Protein AF-A0A7S2UEA2-F1 (afdb_monomer)

Sequence (174 aa):
AFQIDMAGTLQSRSSRLQMWAGFLAASLIVMGASANIFGQDCTNGNELIAGETYCRRTKFAISIGVIGTVFGLIVVILKIVTSKAPFMLESFFSVSLMFLFAFGVAYITSQKGPGAPLGNLYYFTWISFLCTFMLTASIFEDYQNAKSGGSTREQDDDQDTRGDIQVESLDDAI

Radius of gyration: 26.59 Å; Cα contacts (8 Å, |Δi|>4): 154; chains: 1; bounding box: 61×22×98 Å

Secondary structure (DSSP, 8-state):
-----HHHHHHHH-HHHHHHHHHHHHHHHHHHHHHHHHHHHSSTTTHHHH-HHHHHHHHHHHHHHHHHHHHHHHHHHHHHHHSS--HHHHHHHHHHHHHHHHHHHHHHTSTTSTT-SSSHHHHHHHHHHHHHHHHHHHHHHHHHHHHHHHHHHHHHTTSSTT------------

Foldseek 3Di:
DPPPPVVVVVVVQDPPLVLLVQLLVLLLLQLVVLVVCCVPQVPDPNCVVLDPLQNVLSVLSNVLSVLSNVLSVVQNVCCVPPVCRPLVSLLVSLVVNLVSLVVNLVSQCPCSHVVVPPDSNNVSSVSSNVSSVVSNVVSVVVVVVVVVVVVVVVVVVVPPVPDDPPPDDPPDDD

Nearest PDB structures (foldseek):
  6ek9-assembly1_A  TM=7.479E-01  e=3.242E-01  Streptomyces lividans
  6qyb-assembly1_A  TM=7.506E-01  e=3.935E-01  Streptomyces lividans 1326
  6qvh-assembly1_A  TM=7.564E-01  e=4.131E-01  Streptomyces lividans 1326
  4jq6-assembly1_C-2  TM=4.634E-01  e=9.880E-01  uncultured bacterium
  8jgf-assembly1_R  TM=4.470E-01  e=2.869E+00  Homo sapiens

Mean predicted aligned error: 9.78 Å

pLDDT: mean 84.7, std 16.63, range [48.84, 98.5]

Structure (mmCIF, N/CA/C/O backbone):
data_AF-A0A7S2UEA2-F1
#
_entry.id   AF-A0A7S2UEA2-F1
#
loop_
_atom_site.group_PDB
_atom_site.id
_atom_site.type_symbol
_atom_site.label_atom_id
_atom_site.label_alt_id
_atom_site.label_comp_id
_atom_site.label_asym_id
_atom_site.label_entity_id
_atom_site.label_seq_id
_atom_site.pdbx_PDB_ins_code
_atom_site.Cartn_x
_atom_site.Cartn_y
_atom_site.Cartn_z
_atom_site.occupancy
_atom_site.B_iso_or_equiv
_atom_site.auth_seq_id
_atom_site.auth_comp_id
_atom_site.auth_asym_id
_atom_site.auth_atom_id
_atom_site.pdbx_PDB_model_num
ATOM 1 N N . ALA A 1 1 ? -42.624 -0.645 8.372 1.00 48.84 1 ALA A N 1
ATOM 2 C CA . ALA A 1 1 ? -41.405 -0.756 7.549 1.00 48.84 1 ALA A CA 1
ATOM 3 C C . ALA A 1 1 ? -40.210 -0.430 8.435 1.00 48.84 1 ALA A C 1
ATOM 5 O O . ALA A 1 1 ? -40.132 0.685 8.931 1.00 48.84 1 ALA A O 1
ATOM 6 N N . PHE A 1 2 ? -39.347 -1.409 8.714 1.00 50.53 2 PHE A N 1
ATOM 7 C CA . PHE A 1 2 ? -38.097 -1.197 9.445 1.00 50.53 2 PHE A CA 1
ATOM 8 C C . PHE A 1 2 ? -37.100 -0.519 8.496 1.00 50.53 2 PHE A C 1
ATOM 10 O O . PHE A 1 2 ? -36.420 -1.193 7.727 1.00 50.53 2 PHE A O 1
ATOM 17 N N . GLN A 1 3 ? -37.032 0.812 8.514 1.00 54.69 3 GLN A N 1
ATOM 18 C CA . GLN A 1 3 ? -35.843 1.508 8.032 1.00 54.69 3 GLN A CA 1
ATOM 19 C C . GLN A 1 3 ? -34.781 1.335 9.114 1.00 54.69 3 GLN A C 1
ATOM 21 O O . GLN A 1 3 ? -34.649 2.147 10.022 1.00 54.69 3 GLN A O 1
ATOM 26 N N . ILE A 1 4 ? -34.091 0.196 9.071 1.00 57.66 4 ILE A N 1
ATOM 27 C CA . ILE A 1 4 ? -32.828 0.040 9.782 1.00 57.66 4 ILE A CA 1
ATOM 28 C C . ILE A 1 4 ? -31.936 1.135 9.210 1.00 57.66 4 ILE A C 1
ATOM 30 O O . ILE A 1 4 ? -31.643 1.116 8.013 1.00 57.66 4 ILE A O 1
ATOM 34 N N . ASP A 1 5 ? -31.560 2.099 10.045 1.00 58.00 5 ASP A N 1
ATOM 35 C CA . ASP A 1 5 ? -30.589 3.142 9.732 1.00 58.00 5 ASP A CA 1
ATOM 36 C C . ASP A 1 5 ? -29.201 2.495 9.566 1.00 58.00 5 ASP A C 1
ATOM 38 O O . ASP A 1 5 ? -28.302 2.573 10.408 1.00 58.00 5 ASP A O 1
ATOM 42 N N . MET A 1 6 ? -29.059 1.731 8.480 1.00 60.94 6 MET A N 1
ATOM 43 C CA . MET A 1 6 ? -27.811 1.102 8.077 1.00 60.94 6 MET A CA 1
ATOM 44 C C . MET A 1 6 ? -26.773 2.178 7.787 1.00 60.94 6 MET A C 1
ATOM 46 O O . MET A 1 6 ? -25.602 1.946 8.048 1.00 60.94 6 MET A O 1
ATOM 50 N N . ALA A 1 7 ? -27.189 3.356 7.314 1.00 56.62 7 ALA A N 1
ATOM 51 C CA . ALA A 1 7 ? -26.295 4.469 7.034 1.00 56.62 7 ALA A CA 1
ATOM 52 C C . ALA A 1 7 ? -25.636 4.997 8.319 1.00 56.62 7 ALA A C 1
ATOM 54 O O . ALA A 1 7 ? -24.409 5.019 8.388 1.00 56.62 7 ALA A O 1
ATOM 55 N N . GLY A 1 8 ? -26.411 5.305 9.365 1.00 58.75 8 GLY A N 1
ATOM 56 C CA . GLY A 1 8 ? -25.871 5.748 10.655 1.00 58.75 8 GLY A CA 1
ATOM 57 C C . GLY A 1 8 ? -25.007 4.685 11.343 1.00 58.75 8 GLY A C 1
ATOM 58 O O . GLY A 1 8 ? -23.932 4.982 11.869 1.00 58.75 8 GLY A O 1
ATOM 59 N N . THR A 1 9 ? -25.415 3.414 11.260 1.00 55.38 9 THR A N 1
ATOM 60 C CA . THR A 1 9 ? -24.676 2.296 11.875 1.00 55.38 9 THR A CA 1
ATOM 61 C C . THR A 1 9 ? -23.398 1.928 11.101 1.00 55.38 9 THR A C 1
ATOM 63 O O . THR A 1 9 ? -22.409 1.511 11.706 1.00 55.38 9 THR A O 1
ATOM 66 N N . LEU A 1 10 ? -23.373 2.102 9.772 1.00 55.19 10 LEU A N 1
ATOM 67 C CA . LEU A 1 10 ? -22.170 1.951 8.939 1.00 55.19 10 LEU A CA 1
ATOM 68 C C . LEU A 1 10 ? -21.203 3.121 9.140 1.00 55.19 10 LEU A C 1
ATOM 70 O O . LEU A 1 10 ? -19.994 2.904 9.225 1.00 55.19 10 LEU A O 1
ATOM 74 N N . GLN A 1 11 ? -21.725 4.343 9.270 1.00 56.69 11 GLN A N 1
ATOM 75 C CA . GLN A 1 11 ? -20.922 5.552 9.433 1.00 56.69 11 GLN A CA 1
ATOM 76 C C . GLN A 1 11 ? -20.202 5.593 10.788 1.00 56.69 11 GLN A C 1
ATOM 78 O O . GLN A 1 11 ? -19.056 6.033 10.854 1.00 56.69 11 GLN A O 1
ATOM 83 N N . SER A 1 12 ? -20.804 5.040 11.849 1.00 51.47 12 SER A N 1
ATOM 84 C CA . SER A 1 12 ? -20.130 4.888 13.147 1.00 51.47 12 SER A CA 1
ATOM 85 C C . SER A 1 12 ? -19.108 3.739 13.173 1.00 51.47 12 SER A C 1
ATOM 87 O O . SER A 1 12 ? -18.226 3.732 14.033 1.00 51.47 12 SER A O 1
ATOM 89 N N . ARG A 1 13 ? -19.208 2.746 12.273 1.00 54.75 13 ARG A N 1
ATOM 90 C CA . ARG A 1 13 ? -18.450 1.492 12.401 1.00 54.75 13 ARG A CA 1
ATOM 91 C C . ARG A 1 13 ? -17.076 1.456 11.757 1.00 54.75 13 ARG A C 1
ATOM 93 O O . ARG A 1 13 ? -16.334 0.545 12.126 1.00 54.75 13 ARG A O 1
ATOM 100 N N . SER A 1 14 ? -16.652 2.382 10.886 1.00 68.00 14 SER A N 1
ATOM 101 C CA . SER A 1 14 ? -15.218 2.414 10.548 1.00 68.00 14 SER A CA 1
ATOM 102 C C . SER A 1 14 ? -14.745 3.532 9.608 1.00 68.00 14 SER A C 1
ATOM 104 O O . SER A 1 14 ? -14.627 3.346 8.397 1.00 68.00 14 SER A O 1
ATOM 106 N N . SER A 1 15 ? -14.255 4.631 10.180 1.00 80.69 15 SER A N 1
ATOM 107 C CA . SER A 1 15 ? -13.224 5.436 9.501 1.00 80.69 15 SER A CA 1
ATOM 108 C C . SER A 1 15 ? -12.051 4.539 9.029 1.00 80.69 15 SER A C 1
ATOM 110 O O . SER A 1 15 ? -11.561 4.645 7.905 1.00 80.69 15 SER A O 1
ATOM 112 N N . ARG A 1 16 ? -11.689 3.523 9.834 1.00 86.88 16 ARG A N 1
ATOM 113 C CA . ARG A 1 16 ? -10.620 2.557 9.522 1.00 86.88 16 ARG A CA 1
ATOM 114 C C . ARG A 1 16 ? -10.922 1.610 8.358 1.00 86.88 16 ARG A C 1
ATOM 116 O O . ARG A 1 16 ? -10.024 1.345 7.571 1.00 86.88 16 ARG A O 1
ATOM 123 N N . LEU A 1 17 ? -12.142 1.085 8.215 1.00 88.75 17 LEU A N 1
ATOM 124 C CA . LEU A 1 17 ? -12.517 0.249 7.054 1.00 88.75 17 LEU A CA 1
ATOM 125 C C . LEU A 1 17 ? -12.391 1.045 5.759 1.00 88.75 17 LEU A C 1
ATOM 127 O O . LEU A 1 17 ? -11.904 0.496 4.778 1.00 88.75 17 LEU A O 1
ATOM 131 N N . GLN A 1 18 ? -12.779 2.324 5.759 1.00 91.94 18 GLN A N 1
ATOM 132 C CA . GLN A 1 18 ? -12.613 3.178 4.586 1.00 91.94 18 GLN A CA 1
ATOM 133 C C . GLN A 1 18 ? -11.129 3.359 4.236 1.00 91.94 18 GLN A C 1
ATOM 135 O O . GLN A 1 18 ? -10.765 3.252 3.067 1.00 91.94 18 GLN A O 1
ATOM 140 N N . MET A 1 19 ? -10.259 3.535 5.238 1.00 93.94 19 MET A N 1
ATOM 141 C CA . MET A 1 19 ? -8.805 3.577 5.029 1.00 93.94 19 MET A CA 1
ATOM 142 C C . MET A 1 19 ? -8.243 2.246 4.504 1.00 93.94 19 MET A C 1
ATOM 144 O O . MET A 1 19 ? -7.464 2.251 3.553 1.00 93.94 19 MET A O 1
ATOM 148 N N . TRP A 1 20 ? -8.668 1.104 5.055 1.00 95.44 20 TRP A N 1
ATOM 149 C CA . TRP A 1 20 ? -8.272 -0.226 4.569 1.00 95.44 20 TRP A CA 1
ATOM 150 C C . TRP A 1 20 ? -8.764 -0.506 3.147 1.00 95.44 20 TRP A C 1
ATOM 152 O O . TRP A 1 20 ? -8.021 -1.062 2.342 1.00 95.44 20 TRP A O 1
ATOM 162 N N . ALA A 1 21 ? -9.988 -0.098 2.812 1.00 94.69 21 ALA A N 1
ATOM 163 C CA . ALA A 1 21 ? -10.536 -0.221 1.466 1.00 94.69 21 ALA A CA 1
ATOM 164 C C . ALA A 1 21 ? -9.778 0.669 0.468 1.00 94.69 21 ALA A C 1
ATOM 166 O O . ALA A 1 21 ? -9.440 0.214 -0.624 1.00 94.69 21 ALA A O 1
ATOM 167 N N . GLY A 1 22 ? -9.448 1.905 0.858 1.00 95.88 22 GLY A N 1
ATOM 168 C CA . GLY A 1 22 ? -8.607 2.802 0.063 1.00 95.88 22 GLY A CA 1
ATOM 169 C C . GLY A 1 22 ? -7.209 2.227 -0.175 1.00 95.88 22 GLY A C 1
ATOM 170 O O . GLY A 1 22 ? -6.736 2.204 -1.310 1.00 95.88 22 GLY A O 1
ATOM 171 N N . PHE A 1 23 ? -6.583 1.678 0.869 1.00 97.69 23 PHE A N 1
ATOM 172 C CA . PHE A 1 23 ? -5.302 0.980 0.766 1.00 97.69 23 PHE A CA 1
ATOM 173 C C . PHE A 1 23 ? -5.371 -0.245 -0.160 1.00 97.69 23 PHE A C 1
ATOM 175 O O . PHE A 1 23 ? -4.480 -0.442 -0.988 1.00 97.69 23 PHE A O 1
ATOM 182 N N . LEU A 1 24 ? -6.429 -1.055 -0.049 1.00 97.19 24 LEU A N 1
ATOM 183 C CA . LEU A 1 24 ? -6.646 -2.228 -0.896 1.00 97.19 24 LEU A CA 1
ATOM 184 C C . LEU A 1 24 ? -6.770 -1.829 -2.372 1.00 97.19 24 LEU A C 1
ATOM 186 O O . LEU A 1 24 ? -6.111 -2.419 -3.226 1.00 97.19 24 LEU A O 1
ATOM 190 N N . ALA A 1 25 ? -7.566 -0.799 -2.669 1.00 97.69 25 ALA A N 1
ATOM 191 C CA . ALA A 1 25 ? -7.713 -0.276 -4.023 1.00 97.69 25 ALA A CA 1
ATOM 192 C C . ALA A 1 25 ? -6.377 0.244 -4.580 1.00 97.69 25 ALA A C 1
ATOM 194 O O . ALA A 1 25 ? -6.000 -0.098 -5.700 1.00 97.69 25 ALA A O 1
ATOM 195 N N . ALA A 1 26 ? -5.623 1.013 -3.788 1.00 97.81 26 ALA A N 1
ATOM 196 C CA . ALA A 1 26 ? -4.310 1.509 -4.19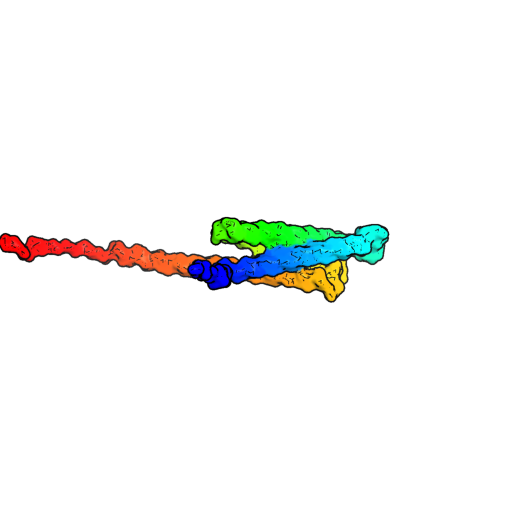3 1.00 97.81 26 ALA A CA 1
ATOM 197 C C . ALA A 1 26 ? -3.309 0.364 -4.439 1.00 97.81 26 ALA A C 1
ATOM 199 O O . ALA A 1 26 ? -2.613 0.369 -5.454 1.00 97.81 26 ALA A O 1
ATOM 200 N N . SER A 1 27 ? -3.293 -0.657 -3.577 1.00 97.88 27 SER A N 1
ATOM 201 C CA . SER A 1 27 ? -2.424 -1.836 -3.715 1.00 97.88 27 SER A CA 1
ATOM 202 C C . SER A 1 27 ? -2.740 -2.657 -4.968 1.00 97.88 27 SER A C 1
ATOM 204 O O . SER A 1 27 ? -1.819 -3.093 -5.663 1.00 97.88 27 SER A O 1
ATOM 206 N N . LEU A 1 28 ? -4.025 -2.810 -5.309 1.00 97.75 28 LEU A N 1
ATOM 207 C CA . LEU A 1 28 ? -4.457 -3.452 -6.555 1.00 97.75 28 LEU A CA 1
ATOM 208 C C . LEU A 1 28 ? -3.962 -2.688 -7.786 1.00 97.75 28 LEU A C 1
ATOM 210 O O . LEU A 1 28 ? -3.505 -3.303 -8.751 1.00 97.75 28 LEU A O 1
ATOM 214 N N . ILE A 1 29 ? -4.005 -1.355 -7.747 1.00 98.06 29 ILE A N 1
ATOM 215 C CA . ILE A 1 29 ? -3.499 -0.520 -8.841 1.00 98.06 29 ILE A CA 1
ATOM 216 C C . ILE A 1 29 ? -1.973 -0.621 -8.943 1.00 98.06 29 ILE A C 1
ATOM 218 O O . ILE A 1 29 ? -1.459 -0.751 -10.051 1.00 98.06 29 ILE A O 1
ATOM 222 N N . VAL A 1 30 ? -1.241 -0.630 -7.822 1.00 98.19 30 VAL A N 1
ATOM 223 C CA . VAL A 1 30 ? 0.220 -0.845 -7.812 1.00 98.19 30 VAL A CA 1
ATOM 224 C C . VAL A 1 30 ? 0.573 -2.193 -8.438 1.00 98.19 30 VAL A C 1
ATOM 226 O O . VAL A 1 30 ? 1.436 -2.251 -9.317 1.00 98.19 30 VAL A O 1
ATOM 229 N N . MET A 1 31 ? -0.119 -3.263 -8.042 1.00 98.00 31 MET A N 1
ATOM 230 C CA . MET A 1 31 ? 0.063 -4.600 -8.607 1.00 98.00 31 MET A CA 1
ATOM 231 C C . MET A 1 31 ? -0.215 -4.612 -10.117 1.00 98.00 31 MET A C 1
ATOM 233 O O . MET A 1 31 ? 0.630 -5.059 -10.892 1.00 98.00 31 MET A O 1
ATOM 237 N N . GLY A 1 32 ? -1.371 -4.093 -10.540 1.00 97.81 32 GLY A N 1
ATOM 238 C CA . GLY A 1 32 ? -1.791 -4.089 -11.942 1.00 97.81 32 GLY A CA 1
ATOM 239 C C . GLY A 1 32 ? -0.891 -3.236 -12.838 1.00 97.81 32 GLY A C 1
ATOM 240 O O . GLY A 1 32 ? -0.462 -3.693 -13.896 1.00 97.81 32 GLY A O 1
ATOM 241 N N . ALA A 1 33 ? -0.536 -2.027 -12.396 1.00 97.56 33 ALA A N 1
ATOM 242 C CA . ALA A 1 33 ? 0.374 -1.149 -13.127 1.00 97.56 33 ALA A CA 1
ATOM 243 C C . ALA A 1 33 ? 1.769 -1.775 -13.268 1.00 97.56 33 ALA A C 1
ATOM 245 O O . ALA A 1 33 ? 2.340 -1.761 -14.357 1.00 97.56 33 ALA A O 1
ATOM 246 N N . SER A 1 34 ? 2.292 -2.380 -12.196 1.00 97.25 34 SER A N 1
ATOM 247 C CA . SER A 1 34 ? 3.596 -3.054 -12.225 1.00 97.25 34 SER A CA 1
ATOM 248 C C . SER A 1 34 ? 3.588 -4.287 -13.129 1.00 97.25 34 SER A C 1
ATOM 250 O O . SER A 1 34 ? 4.549 -4.513 -13.857 1.00 97.25 34 SER A O 1
ATOM 252 N N . ALA A 1 35 ? 2.503 -5.068 -13.125 1.00 97.50 35 ALA A N 1
ATOM 253 C CA . ALA A 1 35 ? 2.351 -6.222 -14.007 1.00 97.50 35 ALA A CA 1
ATOM 254 C C . ALA A 1 35 ? 2.289 -5.806 -15.485 1.00 97.50 35 ALA A C 1
ATOM 256 O O . ALA A 1 35 ? 2.913 -6.451 -16.326 1.00 97.50 35 ALA A O 1
ATOM 257 N N . ASN A 1 36 ? 1.600 -4.703 -15.794 1.00 96.44 36 ASN A N 1
ATOM 258 C CA . ASN A 1 36 ? 1.555 -4.161 -17.149 1.00 96.44 36 ASN A CA 1
ATOM 259 C C . ASN A 1 36 ? 2.940 -3.690 -17.627 1.00 96.44 36 ASN A C 1
ATOM 261 O O . ASN A 1 36 ? 3.363 -4.073 -18.714 1.00 96.44 36 ASN A O 1
ATOM 265 N N . ILE A 1 37 ? 3.667 -2.929 -16.797 1.00 95.12 37 ILE A N 1
ATOM 266 C CA . ILE A 1 37 ? 5.050 -2.499 -17.087 1.00 95.12 37 ILE A CA 1
ATOM 267 C C . ILE A 1 37 ? 5.949 -3.718 -17.313 1.00 95.12 37 ILE A C 1
ATOM 269 O O . ILE A 1 37 ? 6.688 -3.785 -18.290 1.00 95.12 37 ILE A O 1
ATOM 273 N N . PHE A 1 38 ? 5.849 -4.726 -16.444 1.00 95.69 38 PHE A N 1
ATOM 274 C CA . PHE A 1 38 ? 6.636 -5.946 -16.581 1.00 95.69 38 PHE A CA 1
ATOM 275 C C . PHE A 1 38 ? 6.351 -6.672 -17.901 1.00 95.69 38 PHE A C 1
ATOM 277 O O . PHE A 1 38 ? 7.281 -7.096 -18.582 1.00 95.69 38 PHE A O 1
ATOM 284 N N . GLY A 1 39 ? 5.078 -6.791 -18.285 1.00 95.31 39 GLY A N 1
ATOM 285 C CA . GLY A 1 39 ? 4.683 -7.411 -19.546 1.00 95.31 39 GLY A CA 1
ATOM 286 C C . GLY A 1 39 ? 5.217 -6.668 -20.773 1.00 95.31 39 GLY A C 1
ATOM 287 O O . GLY A 1 39 ? 5.659 -7.313 -21.717 1.00 95.31 39 GLY A O 1
ATOM 288 N N . GLN A 1 40 ? 5.222 -5.336 -20.760 1.00 93.62 40 GLN A N 1
ATOM 289 C CA . GLN A 1 40 ? 5.650 -4.533 -21.911 1.00 93.62 40 GLN A CA 1
ATOM 290 C C . GLN A 1 40 ? 7.179 -4.421 -22.030 1.00 93.62 40 GLN A C 1
ATOM 292 O O . GLN A 1 40 ? 7.734 -4.652 -23.108 1.00 93.62 40 GLN A O 1
ATOM 297 N N . ASP A 1 41 ? 7.857 -4.129 -20.920 1.00 92.75 41 ASP A N 1
ATOM 298 C CA . ASP A 1 41 ? 9.266 -3.716 -20.935 1.00 92.75 41 ASP A CA 1
ATOM 299 C C . ASP A 1 41 ? 10.235 -4.843 -20.550 1.00 92.75 41 ASP A C 1
ATOM 301 O O . ASP A 1 41 ? 11.406 -4.816 -20.924 1.00 92.75 41 ASP A O 1
ATOM 305 N N . CYS A 1 42 ? 9.760 -5.856 -19.817 1.00 92.94 42 CYS A N 1
ATOM 306 C CA . CYS A 1 42 ? 10.603 -6.917 -19.253 1.00 92.94 42 CYS A CA 1
ATOM 307 C C . CYS A 1 42 ? 10.368 -8.301 -19.863 1.00 92.94 42 CYS A C 1
ATOM 309 O O . CYS A 1 42 ? 10.985 -9.273 -19.429 1.00 92.94 42 CYS A O 1
ATOM 311 N N . THR A 1 43 ? 9.495 -8.410 -20.864 1.00 91.25 43 THR A N 1
ATOM 312 C CA . THR A 1 43 ? 9.321 -9.639 -21.647 1.00 91.25 43 THR A CA 1
ATOM 313 C C . THR A 1 43 ? 9.688 -9.401 -23.117 1.00 91.25 43 THR A C 1
ATOM 315 O O . THR A 1 43 ? 9.948 -8.273 -23.530 1.00 91.25 43 THR A O 1
ATOM 318 N N . ASN A 1 44 ? 9.768 -10.469 -23.918 1.00 83.50 44 ASN A N 1
ATOM 319 C CA . ASN A 1 44 ? 9.988 -10.410 -25.374 1.00 83.50 44 ASN A CA 1
ATOM 320 C C . ASN A 1 44 ? 11.322 -9.789 -25.841 1.00 83.50 44 ASN A C 1
ATOM 322 O O . ASN A 1 44 ? 11.386 -9.197 -26.912 1.00 83.50 44 ASN A O 1
ATOM 326 N N . GLY A 1 45 ? 12.402 -9.932 -25.065 1.00 76.50 45 GLY A N 1
ATOM 327 C CA . GLY A 1 45 ? 13.740 -9.468 -25.467 1.00 76.50 45 GLY A CA 1
ATOM 328 C C . GLY A 1 45 ? 14.002 -7.970 -25.256 1.00 76.50 45 GLY A C 1
ATOM 329 O O . GLY A 1 45 ? 15.129 -7.523 -25.457 1.00 76.50 45 GLY A O 1
ATOM 330 N N . ASN A 1 46 ? 13.015 -7.214 -24.763 1.00 79.69 46 ASN A N 1
ATOM 331 C CA . ASN A 1 46 ? 13.161 -5.796 -24.402 1.00 79.69 46 ASN A CA 1
ATOM 332 C C . ASN A 1 46 ? 13.986 -5.571 -23.119 1.00 79.69 46 ASN A C 1
ATOM 334 O O . ASN A 1 46 ? 14.359 -4.439 -22.807 1.00 79.69 46 ASN A O 1
ATOM 338 N N . GLU A 1 47 ? 14.343 -6.645 -22.407 1.00 78.00 47 GLU A N 1
ATOM 339 C CA . GLU A 1 47 ? 15.135 -6.598 -21.171 1.00 78.00 47 GLU A CA 1
ATOM 340 C C . GLU A 1 47 ? 16.510 -5.936 -21.375 1.00 78.00 47 GLU A C 1
ATOM 342 O O . GLU A 1 47 ? 17.011 -5.265 -20.472 1.00 78.00 47 GLU A O 1
ATOM 347 N N . LEU A 1 48 ? 17.089 -6.041 -22.580 1.00 75.81 48 LEU A N 1
ATOM 348 C CA . LEU A 1 48 ? 18.356 -5.384 -22.920 1.00 75.81 48 LEU A CA 1
ATOM 349 C C . LEU A 1 48 ? 18.235 -3.848 -22.939 1.00 75.81 48 LEU A C 1
ATOM 351 O O . LEU A 1 48 ? 19.208 -3.152 -22.660 1.00 75.81 48 LEU A O 1
ATOM 355 N N . ILE A 1 49 ? 17.046 -3.323 -23.254 1.00 82.12 49 ILE A N 1
ATOM 356 C CA . ILE A 1 49 ? 16.764 -1.884 -23.361 1.00 82.12 49 ILE A CA 1
ATOM 357 C C . ILE A 1 49 ? 16.339 -1.323 -21.999 1.00 82.12 49 ILE A C 1
ATOM 359 O O . ILE A 1 49 ? 16.838 -0.281 -21.579 1.00 82.12 49 ILE A O 1
ATOM 363 N N . ALA A 1 50 ? 15.444 -2.019 -21.291 1.00 82.25 50 ALA A N 1
ATOM 364 C CA . ALA A 1 50 ? 14.960 -1.601 -19.972 1.00 82.25 50 ALA A CA 1
ATOM 365 C C . ALA A 1 50 ? 16.029 -1.759 -18.872 1.00 82.25 50 ALA A C 1
ATOM 367 O O . ALA A 1 50 ? 16.075 -0.990 -17.908 1.00 82.25 50 ALA A O 1
ATOM 368 N N . GLY A 1 51 ? 16.917 -2.743 -19.028 1.00 89.69 51 GLY A N 1
ATOM 369 C CA . GLY A 1 51 ? 17.975 -3.075 -18.087 1.00 89.69 51 GLY A CA 1
ATOM 370 C C . GLY A 1 51 ? 17.507 -4.003 -16.961 1.00 89.69 51 GLY A C 1
ATOM 371 O O . GLY A 1 51 ? 16.458 -3.820 -16.342 1.00 89.69 51 GLY A O 1
ATOM 372 N N . GLU A 1 52 ? 18.352 -4.972 -16.610 1.00 90.00 52 GLU A N 1
ATOM 373 C CA . GLU A 1 52 ? 18.061 -6.012 -15.607 1.00 90.00 52 GLU A CA 1
ATOM 374 C C . GLU A 1 52 ? 17.625 -5.433 -14.242 1.00 90.00 52 GLU A C 1
ATOM 376 O O . GLU A 1 52 ? 16.714 -5.932 -13.574 1.00 90.00 52 GLU A O 1
ATOM 381 N N . THR A 1 53 ? 18.236 -4.316 -13.828 1.00 91.88 53 THR A N 1
ATOM 382 C CA . THR A 1 53 ? 17.912 -3.657 -12.552 1.00 91.88 53 THR A CA 1
ATOM 383 C C . THR A 1 53 ? 16.488 -3.093 -12.538 1.00 91.88 53 THR A C 1
ATOM 385 O O . THR A 1 53 ? 15.819 -3.170 -11.504 1.00 91.88 53 THR A O 1
ATOM 388 N N . TYR A 1 54 ? 16.010 -2.559 -13.665 1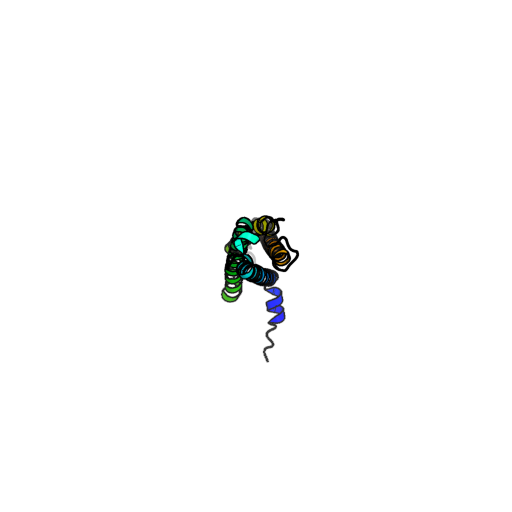.00 94.06 54 TYR A N 1
ATOM 389 C CA . TYR A 1 54 ? 14.649 -2.043 -13.809 1.00 94.06 54 TYR A CA 1
ATOM 390 C C . TYR A 1 54 ? 13.627 -3.175 -13.673 1.00 94.06 54 TYR A C 1
ATOM 392 O O . TYR A 1 54 ? 12.685 -3.093 -12.880 1.00 94.06 54 TYR A O 1
ATOM 400 N N . CYS A 1 55 ? 13.866 -4.292 -14.359 1.00 94.81 55 CYS A N 1
ATOM 401 C CA . CYS A 1 55 ? 12.974 -5.445 -14.323 1.00 94.81 55 CYS A CA 1
ATOM 402 C C . CYS A 1 55 ? 12.942 -6.125 -12.954 1.00 94.81 55 CYS A C 1
ATOM 404 O O . CYS A 1 55 ? 11.868 -6.488 -12.469 1.00 94.81 55 CYS A O 1
ATOM 406 N N . ARG A 1 56 ? 14.081 -6.214 -12.257 1.00 95.50 56 ARG A N 1
ATOM 407 C CA . ARG A 1 56 ? 14.120 -6.708 -10.872 1.00 95.50 56 ARG A CA 1
ATOM 408 C C . ARG A 1 56 ? 13.312 -5.825 -9.917 1.00 95.50 56 ARG A C 1
ATOM 410 O O . ARG A 1 56 ? 12.588 -6.342 -9.067 1.00 95.50 56 ARG A O 1
ATOM 417 N N . ARG A 1 57 ? 13.392 -4.501 -10.076 1.00 96.31 57 ARG A N 1
ATOM 418 C CA . ARG A 1 57 ? 12.593 -3.536 -9.300 1.00 96.31 57 ARG A CA 1
ATOM 419 C C . ARG A 1 57 ? 11.103 -3.632 -9.612 1.00 96.31 57 ARG A C 1
ATOM 421 O O . ARG A 1 57 ? 10.289 -3.529 -8.701 1.00 96.31 57 ARG A O 1
ATOM 428 N N . THR A 1 58 ? 10.752 -3.901 -10.864 1.00 96.56 58 THR A N 1
ATOM 429 C CA . THR A 1 58 ? 9.360 -4.118 -11.284 1.00 96.56 58 THR A CA 1
ATOM 430 C C . THR A 1 58 ? 8.789 -5.401 -10.690 1.00 96.56 58 THR A C 1
ATOM 432 O O . THR A 1 58 ? 7.695 -5.378 -10.135 1.00 96.56 58 THR A O 1
ATOM 435 N N . LYS A 1 59 ? 9.554 -6.503 -10.686 1.00 96.88 59 LYS A N 1
ATOM 436 C CA . LYS A 1 59 ? 9.162 -7.741 -9.986 1.00 96.88 59 LYS A CA 1
ATOM 437 C C . LYS A 1 59 ? 8.908 -7.487 -8.498 1.00 96.88 59 LYS A C 1
ATOM 439 O O . LYS A 1 59 ? 7.908 -7.951 -7.963 1.00 96.88 59 LYS A O 1
ATOM 444 N N . PHE A 1 60 ? 9.771 -6.707 -7.845 1.00 97.56 60 PHE A N 1
ATOM 445 C CA . PHE A 1 60 ? 9.558 -6.301 -6.455 1.00 97.56 60 PHE A CA 1
ATOM 446 C C . PHE A 1 60 ? 8.260 -5.491 -6.275 1.00 97.56 60 PHE A C 1
ATOM 448 O O . PHE A 1 60 ? 7.505 -5.767 -5.346 1.00 97.56 60 PHE A O 1
ATOM 455 N N . ALA A 1 61 ? 7.970 -4.548 -7.180 1.00 97.69 61 ALA A N 1
ATOM 456 C CA . ALA A 1 61 ? 6.741 -3.749 -7.175 1.00 97.69 61 ALA A CA 1
ATOM 457 C C . ALA A 1 61 ? 5.462 -4.603 -7.331 1.00 97.69 61 ALA A C 1
ATOM 459 O O . ALA A 1 61 ? 4.453 -4.354 -6.669 1.00 97.69 61 ALA A O 1
ATOM 460 N N . ILE A 1 62 ? 5.516 -5.665 -8.141 1.00 98.31 62 ILE A N 1
ATOM 461 C CA . ILE A 1 62 ? 4.431 -6.653 -8.231 1.00 98.31 62 ILE A CA 1
ATOM 462 C C . ILE A 1 62 ? 4.268 -7.369 -6.888 1.00 98.31 62 ILE A C 1
ATOM 464 O O . ILE A 1 62 ? 3.165 -7.407 -6.346 1.00 98.31 62 ILE A O 1
ATOM 468 N N . SER A 1 63 ? 5.359 -7.895 -6.321 1.00 98.31 63 SER A N 1
ATOM 469 C CA . SER A 1 63 ? 5.319 -8.647 -5.062 1.00 98.31 63 SER A CA 1
ATOM 470 C C . SER A 1 63 ? 4.756 -7.825 -3.901 1.00 98.31 63 SER A C 1
ATOM 472 O O . SER A 1 63 ? 3.902 -8.318 -3.166 1.00 98.31 63 SER A O 1
ATOM 474 N N . ILE A 1 64 ? 5.177 -6.565 -3.746 1.00 98.00 64 ILE A N 1
ATOM 475 C CA . ILE A 1 64 ? 4.643 -5.680 -2.700 1.00 98.00 64 ILE A CA 1
ATOM 476 C C . ILE A 1 64 ? 3.155 -5.372 -2.916 1.00 98.00 64 ILE A C 1
ATOM 478 O O . ILE A 1 64 ? 2.391 -5.390 -1.952 1.00 98.00 64 ILE A O 1
ATOM 482 N N . GLY A 1 65 ? 2.722 -5.164 -4.166 1.00 98.00 65 GLY A N 1
ATOM 483 C CA . GLY A 1 65 ? 1.312 -4.960 -4.502 1.00 98.00 65 GLY A CA 1
ATOM 484 C C . GLY A 1 65 ? 0.451 -6.186 -4.182 1.00 98.00 65 GLY A C 1
ATOM 485 O O . GLY A 1 65 ? -0.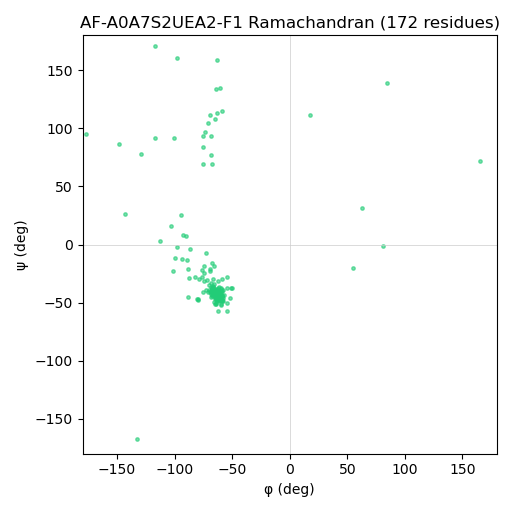636 -6.044 -3.622 1.00 98.00 65 GLY A O 1
ATOM 486 N N . VAL A 1 66 ? 0.956 -7.396 -4.455 1.00 98.50 66 VAL A N 1
ATOM 487 C CA . VAL A 1 66 ? 0.287 -8.662 -4.107 1.00 98.50 66 VAL A CA 1
ATOM 488 C C . VAL A 1 66 ? 0.171 -8.817 -2.591 1.00 98.50 66 VAL A C 1
ATOM 490 O O . VAL A 1 66 ? -0.924 -9.067 -2.091 1.00 98.50 66 VAL A O 1
ATOM 493 N N . ILE A 1 67 ? 1.267 -8.630 -1.849 1.00 98.00 67 ILE A N 1
ATOM 494 C CA . ILE A 1 67 ? 1.269 -8.735 -0.380 1.00 98.00 67 ILE A CA 1
ATOM 495 C C . ILE A 1 67 ? 0.294 -7.721 0.232 1.00 98.00 67 ILE A C 1
ATOM 497 O O . ILE A 1 67 ? -0.538 -8.095 1.059 1.00 98.00 67 ILE A O 1
ATOM 501 N N . GLY A 1 68 ? 0.350 -6.460 -0.212 1.00 97.62 68 GLY A N 1
ATOM 502 C CA . GLY A 1 68 ? -0.568 -5.409 0.229 1.00 97.62 68 GLY A CA 1
ATOM 503 C C . GLY A 1 68 ? -2.028 -5.755 -0.056 1.00 97.62 68 GLY A C 1
ATOM 504 O O . GLY A 1 68 ? -2.876 -5.633 0.827 1.00 97.62 68 GLY A O 1
ATOM 505 N N . THR A 1 69 ? -2.313 -6.282 -1.248 1.00 97.94 69 THR A N 1
ATOM 506 C CA . THR A 1 69 ? -3.660 -6.722 -1.632 1.00 97.94 69 THR A CA 1
ATOM 507 C C . THR A 1 69 ? -4.156 -7.864 -0.746 1.00 97.94 69 THR A C 1
ATOM 509 O O . THR A 1 69 ? -5.271 -7.797 -0.236 1.00 97.94 69 THR A O 1
ATOM 512 N N . VAL A 1 70 ? -3.342 -8.899 -0.519 1.00 97.75 70 VAL A N 1
ATOM 513 C CA . VAL A 1 70 ? -3.727 -10.058 0.301 1.00 97.75 70 VAL A CA 1
ATOM 514 C C . VAL A 1 70 ? -3.986 -9.641 1.748 1.00 97.75 70 VAL A C 1
ATOM 516 O O . VAL A 1 70 ? -5.028 -9.986 2.302 1.00 97.75 70 VAL A O 1
ATOM 519 N N . PHE A 1 71 ? -3.091 -8.862 2.359 1.00 95.56 71 PHE A N 1
ATOM 520 C CA . PHE A 1 71 ? -3.274 -8.409 3.741 1.00 95.56 71 PHE A CA 1
ATOM 521 C C . PHE A 1 71 ? -4.459 -7.451 3.880 1.00 95.56 71 PHE A C 1
ATOM 523 O O . PHE A 1 71 ? -5.266 -7.614 4.795 1.00 95.56 71 PHE A O 1
ATOM 530 N N . GLY A 1 72 ? -4.619 -6.508 2.947 1.00 95.19 72 GLY A N 1
ATOM 531 C CA . GLY A 1 72 ? -5.775 -5.615 2.918 1.00 95.19 72 GLY A CA 1
ATOM 532 C C . GLY A 1 72 ? -7.091 -6.385 2.800 1.00 95.19 72 GLY A C 1
ATOM 533 O O . GLY A 1 72 ? -8.025 -6.131 3.558 1.00 95.19 72 GLY A O 1
ATOM 534 N N . LEU A 1 73 ? -7.148 -7.383 1.915 1.00 95.62 73 LEU A N 1
ATOM 535 C CA . LEU A 1 73 ? -8.324 -8.228 1.722 1.00 95.62 73 LEU A CA 1
ATOM 536 C C . LEU A 1 73 ? -8.637 -9.055 2.974 1.00 95.62 73 LEU A C 1
ATOM 538 O O . LEU A 1 73 ? -9.791 -9.085 3.398 1.00 95.62 73 LEU A O 1
ATOM 542 N N . ILE A 1 74 ? -7.631 -9.668 3.607 1.00 94.31 74 ILE A N 1
ATOM 543 C CA . ILE A 1 74 ? -7.808 -10.421 4.858 1.00 94.31 74 ILE A CA 1
ATOM 544 C C . ILE A 1 74 ? -8.409 -9.522 5.944 1.00 94.31 74 ILE A C 1
ATOM 546 O O . ILE A 1 74 ? -9.398 -9.902 6.567 1.00 94.31 74 ILE A O 1
ATOM 550 N N . VAL A 1 75 ? -7.864 -8.321 6.159 1.00 92.94 75 VAL A N 1
ATOM 551 C CA . VAL A 1 75 ? -8.366 -7.406 7.198 1.00 92.94 75 VAL A CA 1
ATOM 552 C C . VAL A 1 75 ? -9.783 -6.925 6.887 1.00 92.94 75 VAL A C 1
ATOM 554 O O . VAL A 1 75 ? -10.633 -6.924 7.779 1.00 92.94 75 VAL A O 1
ATOM 557 N N . VAL A 1 76 ? -10.068 -6.560 5.633 1.00 92.88 76 VAL A N 1
ATOM 558 C CA . VAL A 1 76 ? -11.411 -6.140 5.206 1.00 92.88 76 VAL A CA 1
ATOM 559 C C . VAL A 1 76 ? -12.426 -7.264 5.425 1.00 92.88 76 VAL A C 1
ATOM 561 O O . VAL A 1 76 ? -13.463 -7.026 6.045 1.00 92.88 76 VAL A O 1
ATOM 564 N N . ILE A 1 77 ? -12.120 -8.496 5.003 1.00 91.75 77 ILE A N 1
ATOM 565 C CA . ILE A 1 77 ? -13.007 -9.651 5.207 1.00 91.75 77 ILE A CA 1
ATOM 566 C C . ILE A 1 77 ? -13.204 -9.932 6.698 1.00 91.75 77 ILE A C 1
ATOM 568 O O . ILE A 1 77 ? -14.341 -10.096 7.135 1.00 91.75 77 ILE A O 1
ATOM 572 N N . LEU A 1 78 ? -12.137 -9.935 7.502 1.00 90.00 78 LEU A N 1
ATOM 573 C CA . LEU A 1 78 ? -12.239 -10.151 8.949 1.00 90.00 78 LEU A CA 1
ATOM 574 C C . LEU A 1 78 ? -13.114 -9.094 9.633 1.00 90.00 78 LEU A C 1
ATOM 576 O O . LEU A 1 78 ? -13.872 -9.428 10.545 1.00 90.00 78 LEU A O 1
ATOM 580 N N . LYS A 1 79 ? -13.058 -7.831 9.192 1.00 87.62 79 LYS A N 1
ATOM 581 C CA . LYS A 1 79 ? -13.936 -6.772 9.713 1.00 87.62 79 LYS A CA 1
ATOM 582 C C . LYS A 1 79 ? -15.399 -6.983 9.329 1.00 87.62 79 LYS A C 1
ATOM 584 O O . LYS A 1 79 ? -16.267 -6.727 10.161 1.00 87.62 79 LYS A O 1
ATOM 589 N N . ILE A 1 80 ? -15.664 -7.466 8.115 1.00 86.88 80 ILE A N 1
ATOM 590 C CA . ILE A 1 80 ? -17.023 -7.765 7.646 1.00 86.88 80 ILE A CA 1
ATOM 591 C C . ILE A 1 80 ? -17.608 -8.968 8.400 1.00 86.88 80 ILE A C 1
ATOM 593 O O . ILE A 1 80 ? -18.750 -8.909 8.846 1.00 86.88 80 ILE A O 1
ATOM 597 N N . VAL A 1 81 ? -16.829 -10.040 8.573 1.00 88.25 81 VAL A N 1
ATOM 598 C CA . VAL A 1 81 ? -17.311 -11.304 9.155 1.00 88.25 81 VAL A CA 1
ATOM 599 C C . VAL A 1 81 ? -17.395 -11.240 10.679 1.00 88.25 81 VAL A C 1
ATOM 601 O O . VAL A 1 81 ? -18.406 -11.628 11.259 1.00 88.25 81 VAL A O 1
ATOM 604 N N . THR A 1 82 ? -16.350 -10.757 11.354 1.00 78.12 82 THR A N 1
ATOM 605 C CA . THR A 1 82 ? -16.196 -11.021 12.793 1.00 78.12 82 THR A CA 1
ATOM 606 C C . THR A 1 82 ? -16.788 -9.927 13.684 1.00 78.12 82 THR A C 1
ATOM 608 O O . THR A 1 82 ? -16.939 -10.149 14.880 1.00 78.12 82 THR A O 1
ATOM 611 N N . SER A 1 83 ? -17.152 -8.741 13.175 1.00 68.31 83 SER A N 1
ATOM 612 C CA . SER A 1 83 ? -17.546 -7.540 13.962 1.00 68.31 83 SER A CA 1
ATOM 613 C C . SER A 1 83 ? -16.530 -7.060 15.027 1.00 68.31 83 SER A C 1
ATOM 615 O O . SER A 1 83 ? -16.571 -5.901 15.427 1.00 68.31 83 SER A O 1
ATOM 617 N N . LYS A 1 84 ? -15.602 -7.916 15.468 1.00 62.31 84 LYS A N 1
ATOM 618 C CA . LYS A 1 84 ? -14.477 -7.689 16.375 1.00 62.31 84 LYS A CA 1
ATOM 619 C C . LYS A 1 84 ? -13.221 -8.249 15.707 1.00 62.31 84 LYS A C 1
ATOM 621 O O . LYS A 1 84 ? -12.786 -9.357 16.010 1.00 62.31 84 LYS A O 1
ATOM 626 N N . ALA A 1 85 ? -12.663 -7.519 14.745 1.00 63.81 85 ALA A N 1
ATOM 627 C CA . ALA A 1 85 ? -11.342 -7.878 14.238 1.00 63.81 85 ALA A CA 1
ATOM 628 C C . ALA A 1 85 ? -10.333 -7.804 15.404 1.00 63.81 85 ALA A C 1
ATOM 630 O O . ALA A 1 85 ? -10.388 -6.842 16.179 1.00 63.81 85 ALA A O 1
ATOM 631 N N . PRO A 1 86 ? -9.441 -8.797 15.571 1.00 81.62 86 PRO A N 1
ATOM 632 C CA . PRO A 1 86 ? -8.458 -8.767 16.644 1.00 81.62 86 PRO A CA 1
ATOM 633 C C . PRO A 1 86 ? -7.534 -7.562 16.440 1.00 81.62 86 PRO A C 1
ATOM 635 O O . PRO A 1 86 ? -6.758 -7.526 15.487 1.00 81.62 86 PRO A O 1
ATOM 638 N N . PHE A 1 87 ? -7.616 -6.583 17.347 1.00 86.56 87 PHE A N 1
ATOM 639 C CA . PHE A 1 87 ? -6.829 -5.341 17.312 1.00 86.56 87 PHE A CA 1
ATOM 640 C C . PHE A 1 87 ? -5.326 -5.605 17.127 1.00 86.56 87 PHE A C 1
ATOM 642 O O . PHE A 1 87 ? -4.657 -4.908 16.369 1.00 86.56 87 PHE A O 1
ATOM 649 N N . MET A 1 88 ? -4.814 -6.673 17.750 1.00 88.12 88 MET A N 1
ATOM 650 C CA . MET A 1 88 ? -3.417 -7.099 17.616 1.00 88.12 88 MET A CA 1
ATOM 651 C C . MET A 1 88 ? -3.029 -7.449 16.174 1.00 88.12 88 MET A C 1
ATOM 653 O O . MET A 1 88 ? -1.946 -7.080 15.731 1.00 88.12 88 MET A O 1
ATOM 657 N N . LEU A 1 89 ? -3.909 -8.123 15.427 1.00 91.25 89 LEU A N 1
ATOM 658 C CA . LEU A 1 89 ? -3.637 -8.500 14.039 1.00 91.25 89 LEU A CA 1
ATOM 659 C C . LEU A 1 89 ? -3.662 -7.273 13.121 1.00 91.25 89 LEU A C 1
ATOM 661 O O . LEU A 1 89 ? -2.808 -7.140 12.249 1.00 91.25 89 LEU A O 1
ATOM 665 N N . GLU A 1 90 ? -4.623 -6.369 13.339 1.00 92.69 9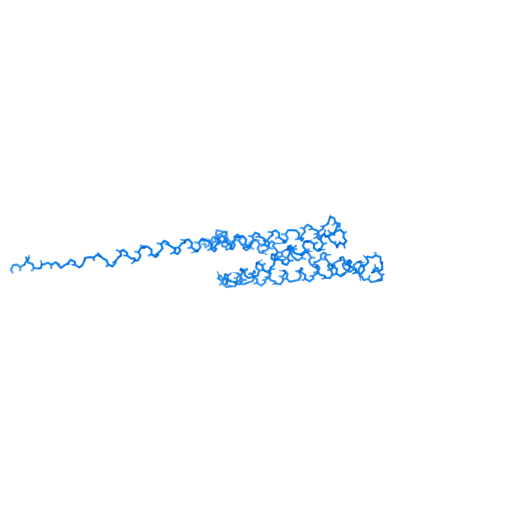0 GLU A N 1
ATOM 666 C CA . GLU A 1 90 ? -4.722 -5.116 12.582 1.00 92.69 90 GLU A CA 1
ATOM 667 C C . GLU A 1 90 ? -3.462 -4.261 12.779 1.00 92.69 90 GLU A C 1
ATOM 669 O O . GLU A 1 90 ? -2.875 -3.818 11.796 1.00 92.69 90 GLU A O 1
ATOM 674 N N . SER A 1 91 ? -3.011 -4.120 14.031 1.00 93.56 91 SER A N 1
ATOM 675 C CA . SER A 1 91 ? -1.778 -3.414 14.398 1.00 93.56 91 SER A CA 1
ATOM 676 C C . SER A 1 91 ? -0.530 -4.047 13.778 1.00 93.56 91 SER A C 1
ATOM 678 O O . SER A 1 91 ? 0.297 -3.366 13.170 1.00 93.56 91 SER A O 1
ATOM 680 N N . PHE A 1 92 ? -0.409 -5.374 13.858 1.00 95.69 92 PHE A N 1
ATOM 681 C CA . PHE A 1 92 ? 0.728 -6.084 13.280 1.00 95.69 92 PHE A CA 1
ATOM 682 C C . PHE A 1 92 ? 0.812 -5.900 11.758 1.00 95.69 92 PHE A C 1
ATOM 684 O O . PHE A 1 92 ? 1.883 -5.587 11.226 1.00 95.69 92 PHE A O 1
ATOM 691 N N . PHE A 1 93 ? -0.308 -6.055 11.044 1.00 95.44 93 PHE A N 1
ATOM 692 C CA . PHE A 1 93 ? -0.333 -5.872 9.595 1.00 95.44 93 PHE A CA 1
ATOM 693 C C . PHE A 1 93 ? -0.134 -4.417 9.177 1.00 95.44 93 PHE A C 1
ATOM 695 O O . PHE A 1 93 ? 0.612 -4.183 8.228 1.00 95.44 93 PHE A O 1
ATOM 702 N N . SER A 1 94 ? -0.726 -3.438 9.868 1.00 96.06 94 SER A N 1
ATOM 703 C CA . SER A 1 94 ? -0.554 -2.023 9.514 1.00 96.06 94 SER A CA 1
ATOM 704 C C . SER A 1 94 ? 0.901 -1.576 9.646 1.00 96.06 94 SER A C 1
ATOM 706 O O . SER A 1 94 ? 1.442 -0.989 8.710 1.00 96.06 94 SER A O 1
ATOM 708 N N . VAL A 1 95 ? 1.563 -1.922 10.757 1.00 97.06 95 VAL A N 1
ATOM 709 C CA . VAL A 1 95 ? 2.968 -1.564 11.003 1.00 97.06 95 VAL A CA 1
ATOM 710 C C . VAL A 1 95 ? 3.882 -2.257 9.993 1.00 97.06 95 VAL A C 1
ATOM 712 O O . VAL A 1 95 ? 4.745 -1.614 9.395 1.00 97.06 95 VAL A O 1
ATOM 715 N N . SER A 1 96 ? 3.663 -3.553 9.742 1.00 97.50 96 SER A N 1
ATOM 716 C CA . SER A 1 96 ? 4.454 -4.312 8.765 1.00 97.50 96 SER A CA 1
ATOM 717 C C . SER A 1 96 ? 4.323 -3.728 7.355 1.00 97.50 96 SER A C 1
ATOM 719 O O . SER A 1 96 ? 5.325 -3.532 6.667 1.00 97.50 96 SER A O 1
ATOM 721 N N . LEU A 1 97 ? 3.097 -3.403 6.931 1.00 97.75 97 LEU A N 1
ATOM 722 C CA . LEU A 1 97 ? 2.832 -2.790 5.631 1.00 97.75 97 LEU A CA 1
ATOM 723 C C . LEU A 1 97 ? 3.402 -1.373 5.537 1.00 97.75 97 LEU A C 1
ATOM 725 O O . LEU A 1 97 ? 3.930 -1.023 4.487 1.00 97.75 97 LEU A O 1
ATOM 729 N N . MET A 1 98 ? 3.373 -0.587 6.614 1.00 98.12 98 MET A N 1
ATOM 730 C CA . MET A 1 98 ? 3.970 0.750 6.637 1.00 98.12 98 MET A CA 1
ATOM 731 C C . MET A 1 98 ? 5.466 0.700 6.318 1.00 98.12 98 MET A C 1
ATOM 733 O O . MET A 1 98 ? 5.927 1.433 5.445 1.00 98.12 98 MET A O 1
ATOM 737 N N . PHE A 1 99 ? 6.226 -0.191 6.961 1.00 98.25 99 PHE A N 1
ATOM 738 C CA . PHE A 1 99 ? 7.653 -0.346 6.660 1.00 98.25 99 PHE A CA 1
ATOM 739 C C . PHE A 1 99 ? 7.895 -0.882 5.247 1.00 98.25 99 PHE A C 1
ATOM 741 O O . PHE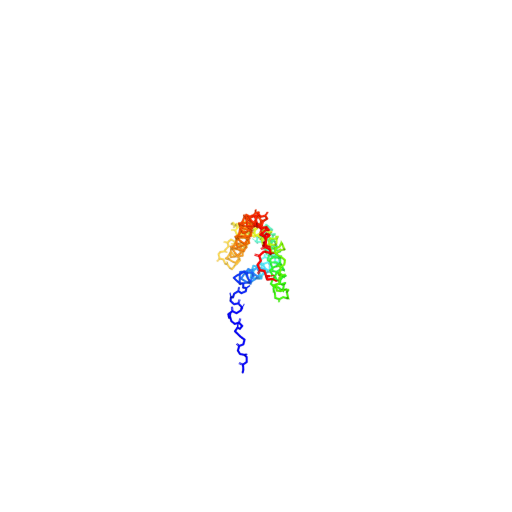 A 1 99 ? 8.769 -0.382 4.534 1.00 98.25 99 PHE A O 1
ATOM 748 N N . LEU A 1 100 ? 7.094 -1.863 4.822 1.00 97.94 100 LEU A N 1
ATOM 749 C CA . LEU A 1 100 ? 7.172 -2.445 3.485 1.00 97.94 100 LEU A CA 1
ATOM 750 C C . LEU A 1 100 ? 6.956 -1.375 2.403 1.00 97.94 100 LEU A C 1
ATOM 752 O O . LEU A 1 100 ? 7.754 -1.278 1.474 1.00 97.94 100 LEU A O 1
ATOM 756 N N . PHE A 1 101 ? 5.922 -0.542 2.541 1.00 97.94 101 PHE A N 1
ATOM 757 C CA . PHE A 1 101 ? 5.606 0.531 1.597 1.00 97.94 101 PHE A CA 1
ATOM 758 C C . PHE A 1 101 ? 6.528 1.744 1.731 1.00 97.94 101 PHE A C 1
ATOM 760 O O . PHE A 1 101 ? 6.798 2.378 0.717 1.00 97.94 101 PHE A O 1
ATOM 767 N N . ALA 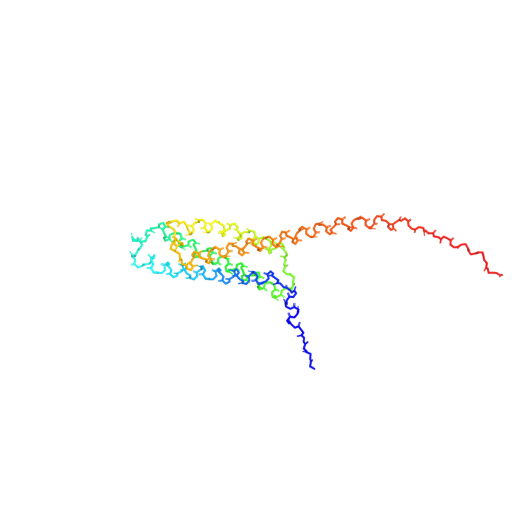A 1 102 ? 7.092 2.033 2.907 1.00 98.25 102 ALA A N 1
ATOM 768 C CA . ALA A 1 102 ? 8.139 3.048 3.048 1.00 98.25 102 ALA A CA 1
ATOM 769 C C . ALA A 1 102 ? 9.382 2.677 2.222 1.00 98.25 102 ALA A C 1
ATOM 771 O O . ALA A 1 102 ? 9.883 3.478 1.429 1.00 98.25 102 ALA A O 1
ATOM 772 N N . PHE A 1 103 ? 9.841 1.427 2.350 1.00 98.00 103 PHE A N 1
ATOM 773 C CA . PHE A 1 103 ? 10.911 0.900 1.506 1.00 98.00 103 PHE A CA 1
ATOM 774 C C . PHE A 1 103 ? 10.476 0.820 0.036 1.00 98.00 103 PHE A C 1
ATOM 776 O O . PHE A 1 103 ? 11.244 1.169 -0.859 1.00 98.00 103 PHE A O 1
ATOM 783 N N . GLY A 1 104 ? 9.230 0.409 -0.211 1.00 97.25 104 GLY A N 1
ATOM 784 C CA . GLY A 1 104 ? 8.621 0.343 -1.534 1.00 97.25 104 GLY A CA 1
ATOM 785 C C . GLY A 1 104 ? 8.689 1.669 -2.277 1.00 97.25 104 GLY A C 1
ATOM 786 O O . GLY A 1 104 ? 9.196 1.695 -3.393 1.00 97.25 104 GLY A O 1
ATOM 787 N N . VAL A 1 105 ? 8.279 2.770 -1.644 1.00 97.75 105 VAL A N 1
ATOM 788 C CA . VAL A 1 105 ? 8.411 4.126 -2.190 1.00 97.75 105 VAL A CA 1
ATOM 789 C C . VAL A 1 105 ? 9.868 4.398 -2.565 1.00 97.75 105 VAL A C 1
ATOM 791 O O . VAL A 1 105 ? 10.162 4.612 -3.737 1.00 97.75 105 VAL A O 1
ATOM 794 N N . ALA A 1 106 ? 10.804 4.280 -1.619 1.00 97.12 106 ALA A N 1
ATOM 795 C CA . ALA A 1 106 ? 12.214 4.584 -1.872 1.00 97.12 106 ALA A CA 1
ATOM 796 C C . ALA A 1 106 ? 12.825 3.743 -3.012 1.00 97.12 106 ALA A C 1
ATOM 798 O O . ALA A 1 106 ? 13.613 4.245 -3.818 1.00 97.12 106 ALA A O 1
ATOM 799 N N . TYR A 1 107 ? 12.465 2.461 -3.102 1.00 96.81 107 TYR A N 1
ATOM 800 C CA . TYR A 1 107 ? 13.032 1.537 -4.080 1.00 96.81 107 TYR A CA 1
ATOM 801 C C . TYR A 1 107 ? 12.389 1.678 -5.470 1.00 96.81 107 TYR A C 1
ATOM 803 O O . TYR A 1 107 ? 13.101 1.785 -6.477 1.00 96.81 107 TYR A O 1
ATOM 811 N N . ILE A 1 108 ? 11.054 1.723 -5.531 1.00 96.69 108 ILE A N 1
ATOM 812 C CA . ILE A 1 108 ? 10.251 1.737 -6.766 1.00 96.69 108 ILE A CA 1
ATOM 813 C C . ILE A 1 108 ? 10.302 3.106 -7.444 1.00 96.69 108 ILE A C 1
ATOM 815 O O . ILE A 1 108 ? 10.427 3.159 -8.668 1.00 96.69 108 ILE A O 1
ATOM 819 N N . THR A 1 109 ? 10.246 4.201 -6.678 1.00 96.56 109 THR A N 1
ATOM 820 C CA . THR A 1 109 ? 10.199 5.573 -7.219 1.00 96.56 109 THR A CA 1
ATOM 821 C C . THR A 1 109 ? 11.576 6.222 -7.354 1.00 96.56 109 THR A C 1
ATOM 823 O O . THR A 1 109 ? 11.680 7.417 -7.622 1.00 96.56 109 THR A O 1
ATOM 826 N N . SER A 1 110 ? 12.656 5.465 -7.147 1.00 95.12 110 SER A N 1
ATOM 827 C CA . SER A 1 110 ? 14.013 5.952 -7.415 1.00 95.12 110 SER A CA 1
ATOM 828 C C . SER A 1 110 ? 14.204 6.271 -8.905 1.00 95.12 110 SER A C 1
ATOM 830 O O . SER A 1 110 ? 13.512 5.714 -9.747 1.00 95.12 110 SER A O 1
ATOM 832 N N . GLN A 1 111 ? 15.189 7.108 -9.260 1.00 93.44 111 GLN A N 1
ATOM 833 C CA . GLN A 1 111 ? 15.415 7.561 -10.651 1.00 93.44 111 GLN A CA 1
ATOM 834 C C . GLN A 1 111 ? 15.579 6.427 -11.682 1.00 93.44 111 GLN A C 1
ATOM 836 O O . GLN A 1 111 ? 15.269 6.605 -12.852 1.00 93.44 111 GLN A O 1
ATOM 841 N N . LYS A 1 112 ? 16.072 5.259 -11.251 1.00 92.00 112 LYS A N 1
ATOM 842 C CA . LYS A 1 112 ? 16.229 4.050 -12.084 1.00 92.00 112 LYS A CA 1
ATOM 843 C C . LYS A 1 112 ? 15.142 3.001 -11.810 1.00 92.00 112 LYS A C 1
ATOM 845 O O . LYS A 1 112 ? 15.363 1.807 -11.998 1.00 92.00 112 LYS A O 1
ATOM 850 N N . GLY A 1 113 ? 14.054 3.393 -11.162 1.00 93.44 113 GLY A N 1
ATOM 851 C CA . GLY A 1 113 ? 12.952 2.522 -10.780 1.00 93.44 113 GLY A CA 1
ATOM 852 C C . GLY A 1 113 ? 11.798 2.595 -11.780 1.00 93.44 113 GLY A C 1
ATOM 853 O O . GLY A 1 113 ? 11.684 3.572 -12.520 1.00 93.44 113 GLY A O 1
ATOM 854 N N . PRO A 1 114 ? 10.914 1.587 -11.793 1.00 93.88 114 PRO A N 1
ATOM 855 C CA . PRO A 1 114 ? 9.744 1.573 -12.671 1.00 93.88 114 PRO A CA 1
ATOM 856 C C . PRO A 1 114 ? 8.724 2.662 -12.342 1.00 93.88 114 PRO A C 1
ATOM 858 O O . PRO A 1 114 ? 7.916 3.020 -13.191 1.00 93.88 114 PRO A O 1
ATOM 861 N N . GLY A 1 115 ? 8.781 3.227 -11.135 1.00 92.94 115 GLY A N 1
ATOM 862 C CA . GLY A 1 115 ? 8.000 4.395 -10.750 1.00 92.94 115 GLY A CA 1
ATOM 863 C C . GLY A 1 115 ? 8.691 5.733 -11.023 1.00 92.94 115 GLY A C 1
ATOM 864 O O . GLY A 1 115 ? 8.181 6.736 -10.549 1.00 92.94 115 GLY A O 1
ATOM 865 N N . ALA A 1 116 ? 9.847 5.787 -11.700 1.00 90.38 116 ALA A N 1
ATOM 866 C CA . ALA A 1 116 ? 10.515 7.061 -11.997 1.00 90.38 116 ALA A CA 1
ATOM 867 C C . ALA A 1 116 ? 9.693 7.977 -12.926 1.00 90.38 116 ALA A C 1
ATOM 869 O O . ALA A 1 116 ? 9.626 9.179 -12.660 1.00 90.38 116 ALA A O 1
ATOM 870 N N . PRO A 1 117 ? 9.041 7.459 -13.989 1.00 91.19 117 PRO A N 1
ATOM 871 C CA . PRO A 1 117 ? 8.074 8.246 -14.738 1.00 91.19 117 PRO A CA 1
ATOM 872 C C . PRO A 1 117 ? 6.880 8.595 -13.842 1.00 91.19 117 PRO A C 1
ATOM 874 O O . PRO A 1 117 ? 6.329 7.727 -13.161 1.00 91.19 117 PRO A O 1
ATOM 877 N N . LEU A 1 118 ? 6.461 9.863 -13.864 1.00 88.31 118 LEU A N 1
ATOM 878 C CA . LEU A 1 118 ? 5.313 10.377 -13.107 1.00 88.31 118 LEU A CA 1
ATOM 879 C C . LEU A 1 118 ? 3.991 9.808 -13.655 1.00 88.31 118 LEU A C 1
ATOM 881 O O . LEU A 1 118 ? 3.266 10.471 -14.390 1.00 88.31 118 LEU A O 1
ATOM 885 N N . GLY A 1 119 ? 3.692 8.556 -13.315 1.00 93.12 119 GLY A N 1
ATOM 886 C CA . GLY A 1 119 ? 2.489 7.838 -13.735 1.00 93.12 119 GLY A CA 1
ATOM 887 C C . GLY A 1 119 ? 1.791 7.123 -12.580 1.00 93.12 119 GLY A C 1
ATOM 888 O O . GLY A 1 119 ? 2.108 7.333 -11.409 1.00 93.12 119 GLY A O 1
ATOM 889 N N . ASN A 1 120 ? 0.848 6.238 -12.913 1.00 95.19 120 ASN A N 1
ATOM 890 C CA . ASN A 1 120 ? 0.029 5.524 -11.925 1.00 95.19 120 ASN A CA 1
ATOM 891 C C . ASN A 1 120 ? 0.880 4.829 -10.854 1.00 95.19 120 ASN A C 1
ATOM 89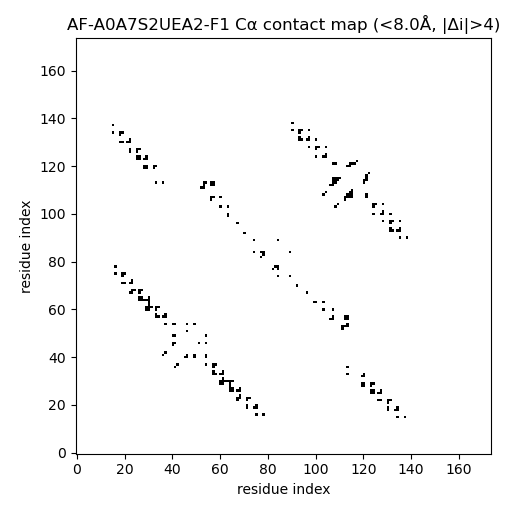3 O O . ASN A 1 120 ? 0.614 4.973 -9.664 1.00 95.19 120 ASN A O 1
ATOM 897 N N . LEU A 1 121 ? 1.943 4.127 -11.256 1.00 95.50 121 LEU A N 1
ATOM 898 C CA . LEU A 1 121 ? 2.788 3.410 -10.305 1.00 95.50 121 LEU A CA 1
ATOM 899 C C . LEU A 1 121 ? 3.419 4.346 -9.260 1.00 95.50 121 LEU A C 1
ATOM 901 O O . LEU A 1 121 ? 3.445 3.997 -8.082 1.00 95.50 121 LEU A O 1
ATOM 905 N N . TYR A 1 122 ? 3.862 5.544 -9.655 1.00 97.00 122 TYR A N 1
ATOM 906 C CA . TYR A 1 122 ? 4.407 6.538 -8.726 1.00 97.00 122 TYR A CA 1
ATOM 907 C C . TYR A 1 122 ? 3.350 6.977 -7.706 1.00 97.00 122 TYR A C 1
ATOM 909 O O . TYR A 1 122 ? 3.537 6.808 -6.499 1.00 97.00 122 TYR A O 1
ATOM 917 N N . TYR A 1 123 ? 2.211 7.487 -8.185 1.00 97.75 123 TYR A N 1
ATOM 918 C CA . TYR A 1 123 ? 1.177 8.055 -7.318 1.00 97.75 123 TYR A CA 1
ATOM 919 C C . TYR A 1 123 ? 0.562 7.013 -6.387 1.00 97.75 123 TYR A C 1
ATOM 921 O O . TYR A 1 123 ? 0.435 7.257 -5.190 1.00 97.75 123 TYR A O 1
ATOM 929 N N . PHE A 1 124 ? 0.226 5.829 -6.901 1.00 97.75 124 PHE A N 1
ATOM 930 C CA . PHE A 1 124 ? -0.431 4.805 -6.094 1.00 97.75 124 PHE A CA 1
ATOM 931 C C . PHE A 1 124 ? 0.519 4.116 -5.106 1.00 97.75 124 PHE A C 1
ATOM 933 O O . PHE A 1 124 ? 0.059 3.682 -4.051 1.00 97.75 124 PHE A O 1
ATOM 940 N N . THR A 1 125 ? 1.834 4.088 -5.361 1.00 97.75 125 THR A N 1
ATOM 941 C CA . THR A 1 125 ? 2.816 3.631 -4.356 1.00 97.75 125 THR A CA 1
ATOM 942 C C . THR A 1 125 ? 2.888 4.611 -3.180 1.00 97.75 125 THR A C 1
ATOM 944 O O . THR A 1 125 ? 2.834 4.188 -2.025 1.00 97.75 125 THR A O 1
ATOM 947 N N . TRP A 1 126 ? 2.918 5.921 -3.455 1.00 98.12 126 TRP A N 1
ATOM 948 C CA . TRP A 1 126 ? 2.862 6.963 -2.421 1.00 98.12 126 TRP A CA 1
ATOM 949 C C . TRP A 1 126 ? 1.539 6.966 -1.653 1.00 98.12 126 TRP A C 1
ATOM 951 O O . TRP A 1 126 ? 1.552 7.023 -0.426 1.00 98.12 126 TRP A O 1
ATOM 961 N N . ILE A 1 127 ? 0.402 6.861 -2.347 1.00 98.00 127 ILE A N 1
ATOM 962 C CA . ILE A 1 127 ? -0.919 6.759 -1.708 1.00 98.00 127 ILE A CA 1
ATOM 963 C C . ILE A 1 127 ? -0.967 5.532 -0.798 1.00 98.00 127 ILE A C 1
ATOM 965 O O . ILE A 1 127 ? -1.393 5.650 0.345 1.00 98.00 127 ILE A O 1
ATOM 969 N N . SER A 1 128 ? -0.480 4.377 -1.261 1.00 97.81 128 SER A N 1
ATOM 970 C CA . SER A 1 128 ? -0.443 3.159 -0.443 1.00 97.81 128 SER A CA 1
ATOM 971 C C . SER A 1 128 ? 0.386 3.363 0.828 1.00 97.81 128 SER A C 1
ATOM 973 O O . SER A 1 128 ? -0.072 3.010 1.914 1.00 97.81 128 SER A O 1
ATOM 975 N N . PHE A 1 129 ? 1.553 4.011 0.723 1.00 98.31 129 PHE A N 1
ATOM 976 C CA . PHE A 1 129 ? 2.358 4.381 1.888 1.00 98.31 129 PHE A CA 1
ATOM 977 C C . PHE A 1 129 ? 1.594 5.304 2.848 1.00 98.31 129 PHE A C 1
ATOM 979 O O . PHE A 1 129 ? 1.472 4.986 4.032 1.00 98.31 129 PHE A O 1
ATOM 986 N N . LEU A 1 130 ? 1.009 6.396 2.350 1.00 98.06 130 LEU A N 1
ATOM 987 C CA . LEU A 1 130 ? 0.243 7.332 3.177 1.00 98.06 130 LEU A CA 1
ATOM 988 C C . LEU A 1 130 ? -0.950 6.652 3.859 1.00 98.06 130 LEU A C 1
ATOM 990 O O . LEU A 1 130 ? -1.183 6.881 5.042 1.00 98.06 130 LEU A O 1
ATOM 994 N N . CYS A 1 131 ? -1.665 5.765 3.165 1.00 97.31 131 CYS A N 1
ATOM 995 C CA . CYS A 1 131 ? -2.743 4.987 3.766 1.00 97.31 131 CYS A CA 1
ATOM 996 C C . CYS A 1 131 ? -2.231 4.097 4.908 1.00 97.31 131 CYS A C 1
ATOM 998 O O . CYS A 1 131 ? -2.824 4.098 5.983 1.00 97.31 131 CYS A O 1
ATOM 1000 N N . THR A 1 132 ? -1.121 3.372 4.721 1.00 97.44 132 THR A N 1
ATOM 1001 C CA . THR A 1 132 ? -0.544 2.527 5.789 1.00 97.44 132 THR A CA 1
ATOM 1002 C C . THR A 1 132 ? -0.023 3.333 6.978 1.00 97.44 132 THR A C 1
ATOM 1004 O O . THR A 1 132 ? -0.143 2.893 8.123 1.00 97.44 132 THR A O 1
ATOM 1007 N N . PHE A 1 133 ? 0.501 4.534 6.726 1.00 97.81 133 PHE A N 1
ATOM 1008 C CA . PHE A 1 133 ? 0.916 5.466 7.766 1.00 97.81 133 PHE A CA 1
ATOM 1009 C C . PHE A 1 133 ? -0.287 5.954 8.584 1.00 97.81 133 PHE A C 1
ATOM 1011 O O . PHE A 1 133 ? -0.279 5.834 9.806 1.00 97.81 133 PHE A O 1
ATOM 1018 N N . MET A 1 134 ? -1.354 6.412 7.921 1.00 96.81 134 MET A N 1
ATOM 1019 C CA . MET A 1 134 ? -2.582 6.863 8.590 1.00 96.81 134 MET A CA 1
ATOM 1020 C C . MET A 1 134 ? -3.277 5.733 9.358 1.00 96.81 134 MET A C 1
ATOM 1022 O O . MET A 1 134 ? -3.752 5.944 10.472 1.00 96.81 134 MET A O 1
ATOM 1026 N N . LEU A 1 135 ? -3.285 4.513 8.809 1.00 95.62 135 LEU A N 1
ATOM 1027 C CA . LEU A 1 135 ? -3.777 3.327 9.514 1.00 95.62 135 LEU A CA 1
ATOM 1028 C C . LEU A 1 135 ? -2.990 3.077 10.804 1.00 95.62 135 LEU A C 1
ATOM 1030 O O . LEU A 1 135 ? -3.586 2.858 11.856 1.00 95.62 135 LEU A O 1
ATOM 1034 N N . THR A 1 136 ? -1.661 3.148 10.734 1.00 96.00 136 THR A N 1
ATOM 1035 C CA . THR A 1 136 ? -0.792 2.955 11.901 1.00 96.00 136 THR A CA 1
ATOM 1036 C C . THR A 1 136 ? -0.987 4.063 12.937 1.00 96.00 136 THR A C 1
ATOM 1038 O O . THR A 1 136 ? -1.088 3.767 14.126 1.00 96.00 136 THR A O 1
ATOM 1041 N N . ALA A 1 137 ? -1.113 5.321 12.503 1.00 95.94 137 ALA A N 1
ATOM 1042 C CA . ALA A 1 137 ? -1.390 6.455 13.383 1.00 95.94 137 ALA A CA 1
ATOM 1043 C C . ALA A 1 137 ? -2.731 6.293 14.118 1.00 95.94 137 ALA A C 1
ATOM 1045 O O . ALA A 1 137 ? -2.773 6.406 15.339 1.00 95.94 137 ALA A O 1
ATOM 1046 N N . SER A 1 138 ? -3.797 5.913 13.407 1.00 93.62 138 SER A N 1
ATOM 1047 C CA . SER A 1 138 ? -5.112 5.659 14.011 1.00 93.62 138 SER A CA 1
ATOM 1048 C C . SER A 1 138 ? -5.072 4.543 15.063 1.00 93.62 138 SER A C 1
ATOM 1050 O O . SER A 1 138 ? -5.727 4.639 16.097 1.00 93.62 138 SER A O 1
ATOM 1052 N N . ILE A 1 139 ? -4.288 3.489 14.833 1.00 92.62 139 ILE A N 1
ATOM 1053 C CA . ILE A 1 139 ? -4.122 2.393 15.801 1.00 92.62 139 ILE A CA 1
ATOM 1054 C C . ILE A 1 139 ? -3.325 2.856 17.025 1.00 92.62 139 ILE A C 1
ATOM 1056 O O . ILE A 1 139 ? -3.598 2.423 18.145 1.00 92.62 139 ILE A O 1
ATOM 1060 N N . PHE A 1 140 ? -2.353 3.746 16.827 1.00 93.06 140 PHE A N 1
ATOM 1061 C CA . PHE A 1 140 ? -1.579 4.331 17.914 1.00 93.06 140 PHE A CA 1
ATOM 1062 C C . PHE A 1 140 ? -2.428 5.259 18.792 1.00 93.06 140 PHE A C 1
ATOM 1064 O O . PHE A 1 140 ? -2.316 5.198 20.015 1.00 93.06 140 PHE A O 1
ATOM 1071 N N . GLU A 1 141 ? -3.320 6.052 18.196 1.00 92.81 141 GLU A N 1
ATOM 1072 C CA . GLU A 1 141 ? -4.313 6.856 18.922 1.00 92.81 141 GLU A CA 1
ATOM 1073 C C . GLU A 1 141 ? -5.243 5.969 19.761 1.00 92.81 141 GLU A C 1
ATOM 1075 O O . GLU A 1 141 ? -5.397 6.196 20.962 1.00 92.81 141 GLU A O 1
ATOM 1080 N N . ASP A 1 142 ? -5.789 4.899 19.172 1.00 90.19 142 ASP A N 1
ATOM 1081 C CA . ASP A 1 142 ? -6.622 3.927 19.890 1.00 90.19 142 ASP A CA 1
ATOM 1082 C C . ASP A 1 142 ? -5.865 3.285 21.069 1.00 90.19 142 ASP A C 1
ATOM 1084 O O . ASP A 1 142 ? -6.420 3.115 22.158 1.00 90.19 142 ASP A O 1
ATOM 1088 N N . TYR A 1 143 ? -4.581 2.962 20.882 1.00 89.62 143 TYR A N 1
ATOM 1089 C CA . TYR A 1 143 ? -3.732 2.406 21.936 1.00 89.62 143 TYR A CA 1
ATOM 1090 C C . TYR A 1 143 ? -3.493 3.399 23.084 1.00 89.62 143 TYR A C 1
ATOM 1092 O O . TYR A 1 143 ? -3.561 3.019 24.255 1.00 89.62 143 TYR A O 1
ATOM 1100 N N . GLN A 1 144 ? -3.242 4.675 22.776 1.00 92.50 144 GLN A N 1
ATOM 1101 C CA . GLN A 1 144 ? -3.078 5.715 23.795 1.00 92.50 144 GLN A CA 1
ATOM 1102 C C . GLN A 1 144 ? -4.368 5.957 24.580 1.00 92.50 144 GLN A C 1
ATOM 1104 O O . GLN A 1 144 ? -4.318 6.029 25.807 1.00 92.50 144 GLN A O 1
ATOM 1109 N N . ASN A 1 145 ? -5.508 6.015 23.888 1.00 89.00 145 ASN A N 1
ATOM 1110 C CA . ASN A 1 145 ? -6.823 6.196 24.503 1.00 89.00 145 ASN A CA 1
ATOM 1111 C C . ASN A 1 145 ? -7.183 5.033 25.443 1.00 89.00 145 ASN A C 1
ATOM 1113 O O . ASN A 1 145 ? -7.748 5.244 26.514 1.00 89.00 145 ASN A O 1
ATOM 1117 N N . ALA A 1 146 ? -6.816 3.799 25.080 1.00 87.94 146 ALA A N 1
ATOM 1118 C CA . ALA A 1 146 ? -6.995 2.641 25.954 1.00 87.94 146 ALA A CA 1
ATOM 1119 C C . ALA A 1 146 ? -6.094 2.706 27.199 1.00 87.94 146 ALA A C 1
ATOM 1121 O O . ALA A 1 146 ? -6.526 2.350 28.296 1.00 87.94 146 ALA A O 1
ATOM 1122 N N . LYS A 1 147 ? -4.852 3.183 27.047 1.00 89.62 147 LYS A N 1
ATOM 1123 C CA . LYS A 1 147 ? -3.907 3.325 28.161 1.00 89.62 147 LYS A CA 1
ATOM 1124 C C . LYS A 1 147 ? -4.336 4.412 29.152 1.00 89.62 147 LYS A C 1
ATOM 1126 O O . LYS A 1 147 ? -4.252 4.183 30.354 1.00 89.62 147 LYS A O 1
ATOM 1131 N N . SER A 1 148 ? -4.800 5.569 28.675 1.00 89.19 148 SER A N 1
ATOM 1132 C CA . SER A 1 148 ? -5.244 6.669 29.545 1.00 89.19 148 SER A CA 1
ATOM 1133 C C . SER A 1 148 ? -6.530 6.337 30.307 1.00 89.19 148 SER A C 1
ATOM 1135 O O . SER A 1 148 ? -6.636 6.680 31.480 1.00 89.19 148 SER A O 1
ATOM 1137 N N . GLY A 1 149 ? -7.468 5.607 29.693 1.00 77.75 149 GLY A N 1
ATOM 1138 C CA . GLY A 1 149 ? -8.707 5.178 30.354 1.00 77.75 149 GLY A CA 1
ATOM 1139 C C . GLY A 1 149 ? -8.520 4.124 31.455 1.00 77.75 149 GLY A C 1
ATOM 1140 O O . GLY A 1 149 ? -9.358 4.022 32.349 1.00 77.75 149 GLY A O 1
ATOM 1141 N N . GLY A 1 150 ? -7.427 3.352 31.424 1.00 65.38 150 GLY A N 1
ATOM 1142 C CA . GLY A 1 150 ? -7.089 2.397 32.485 1.00 65.38 150 GLY A CA 1
ATOM 1143 C C . GLY A 1 150 ? -6.653 3.078 33.785 1.00 65.38 150 GLY A C 1
ATOM 1144 O O . GLY A 1 150 ? -7.078 2.669 34.860 1.00 65.38 150 GLY A O 1
ATOM 1145 N N . SER A 1 151 ? -5.885 4.167 33.688 1.00 59.72 151 SER A N 1
ATOM 1146 C CA . SER A 1 151 ? -5.359 4.882 34.860 1.00 59.72 151 SER A CA 1
ATOM 1147 C C . SER A 1 151 ? -6.422 5.614 35.684 1.00 59.72 151 SER A C 1
ATOM 1149 O O . SER A 1 151 ? -6.181 5.896 36.850 1.00 59.72 151 SER A O 1
ATOM 1151 N N . THR A 1 152 ? -7.593 5.919 35.117 1.00 57.06 152 THR A N 1
ATOM 1152 C CA . THR A 1 152 ? -8.692 6.559 35.866 1.00 57.06 152 THR A CA 1
ATOM 1153 C C . THR A 1 152 ? -9.523 5.547 36.660 1.00 57.06 152 THR A C 1
ATOM 1155 O O . THR A 1 152 ? -10.064 5.895 37.700 1.00 57.06 152 THR A O 1
ATOM 1158 N N . ARG A 1 153 ? -9.605 4.283 36.217 1.00 53.28 153 ARG A N 1
ATOM 1159 C CA . ARG A 1 153 ? -10.432 3.257 36.881 1.00 53.28 153 ARG A CA 1
ATOM 1160 C C . ARG A 1 153 ? -9.802 2.654 38.135 1.00 53.28 153 ARG A C 1
ATOM 1162 O O . ARG A 1 153 ? -10.538 2.307 39.045 1.00 53.28 153 ARG A O 1
ATOM 1169 N N . GLU A 1 154 ? -8.474 2.578 38.214 1.00 53.19 154 GLU A N 1
ATOM 1170 C CA . GLU A 1 154 ? -7.785 2.141 39.442 1.00 53.19 154 GLU A CA 1
ATOM 1171 C C . GLU A 1 154 ? -7.931 3.139 40.604 1.00 53.19 154 GLU A C 1
ATOM 1173 O O . GLU A 1 154 ? -7.685 2.769 41.745 1.00 53.19 154 GLU A O 1
ATOM 1178 N N . GLN A 1 155 ? -8.342 4.388 40.349 1.00 51.38 155 GLN A N 1
ATOM 1179 C CA . GLN A 1 155 ? -8.508 5.392 41.405 1.00 51.38 155 GLN A CA 1
ATOM 1180 C C . GLN A 1 155 ? -9.896 5.395 42.066 1.00 51.38 155 GLN A C 1
ATOM 1182 O O . GLN A 1 155 ? -9.996 5.863 43.196 1.00 51.38 155 GLN A O 1
ATOM 1187 N N . ASP A 1 156 ? -10.934 4.860 41.412 1.00 52.72 156 ASP A N 1
ATOM 1188 C CA . ASP A 1 156 ? -12.295 4.797 41.979 1.00 52.72 156 ASP A CA 1
ATOM 1189 C C . ASP A 1 156 ? -12.537 3.531 42.828 1.00 52.72 156 ASP A C 1
ATOM 1191 O O . ASP A 1 156 ? -13.305 3.581 43.785 1.00 52.72 156 ASP A O 1
ATOM 1195 N N . ASP A 1 157 ? -11.862 2.406 42.548 1.00 51.62 157 ASP A N 1
ATOM 1196 C CA . ASP A 1 157 ? -12.066 1.148 43.302 1.00 51.62 157 ASP A CA 1
ATOM 1197 C C . ASP A 1 157 ? -11.424 1.162 44.709 1.00 51.62 157 ASP A C 1
ATOM 1199 O O . ASP A 1 157 ? -11.812 0.387 45.583 1.00 51.62 157 ASP A O 1
ATOM 1203 N N . ASP A 1 158 ? -10.480 2.071 44.976 1.00 50.62 158 ASP A N 1
ATOM 1204 C CA . ASP A 1 158 ? -9.844 2.204 46.300 1.00 50.62 158 ASP A CA 1
ATOM 1205 C C . ASP A 1 158 ? -10.638 3.123 47.257 1.00 50.62 158 ASP A C 1
ATOM 1207 O O . ASP A 1 158 ? -10.288 3.263 48.433 1.00 50.62 158 ASP A O 1
ATOM 1211 N N . GLN A 1 159 ? -11.729 3.748 46.787 1.00 50.19 159 GLN A N 1
ATOM 1212 C CA . GLN A 1 159 ? -12.551 4.656 47.598 1.00 50.19 159 GLN A CA 1
ATOM 1213 C C . GLN A 1 159 ? -13.838 4.028 48.167 1.00 50.19 159 GLN A C 1
ATOM 1215 O O . GLN A 1 159 ? -14.405 4.603 49.095 1.00 50.19 159 GLN A O 1
ATOM 1220 N N . ASP A 1 160 ? -14.252 2.834 47.717 1.00 51.00 160 ASP A N 1
ATOM 1221 C CA . ASP A 1 160 ? -15.513 2.191 48.152 1.00 51.00 160 ASP A CA 1
ATOM 1222 C C . ASP A 1 160 ? -15.343 1.129 49.268 1.00 51.00 160 ASP A C 1
ATOM 1224 O O . ASP A 1 160 ? -16.312 0.611 49.815 1.00 51.00 160 ASP A O 1
ATOM 1228 N N . THR A 1 161 ? -14.111 0.842 49.719 1.00 54.06 161 THR A N 1
ATOM 12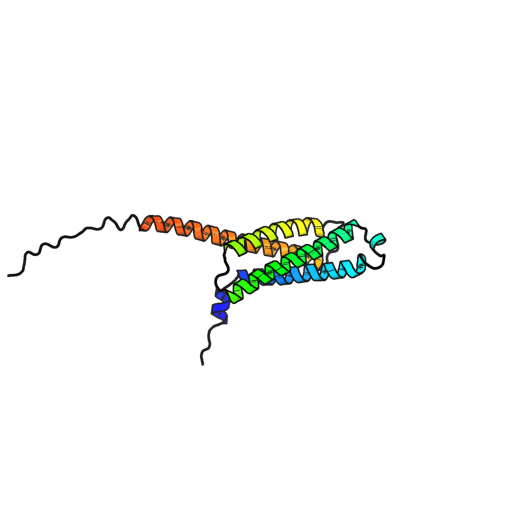29 C CA . THR A 1 161 ? -13.868 -0.094 50.851 1.00 54.06 161 THR A CA 1
ATOM 1230 C C . THR A 1 161 ? -13.750 0.621 52.209 1.00 54.06 161 THR A C 1
ATOM 1232 O O . THR A 1 161 ? -13.084 0.142 53.131 1.00 54.06 161 THR A O 1
ATOM 1235 N N . ARG A 1 162 ? -14.349 1.811 52.354 1.00 51.19 162 ARG A N 1
ATOM 1236 C CA . ARG A 1 162 ? -14.290 2.598 53.602 1.00 51.19 162 ARG A CA 1
ATOM 1237 C C . ARG A 1 162 ? -15.584 3.352 53.938 1.00 51.19 162 ARG A C 1
ATOM 1239 O O . ARG A 1 162 ? -15.529 4.363 54.630 1.00 51.19 162 ARG A O 1
ATOM 1246 N N . GLY A 1 163 ? -16.726 2.858 53.459 1.00 54.28 163 GLY A N 1
ATOM 1247 C CA . GLY A 1 163 ? -18.061 3.341 53.817 1.00 54.28 163 GLY A CA 1
ATOM 1248 C C . GLY A 1 163 ? -18.739 2.436 54.847 1.00 54.28 163 GLY A C 1
ATOM 1249 O O . GLY A 1 163 ? -19.360 1.443 54.491 1.00 54.28 163 GLY A O 1
ATOM 1250 N N . ASP A 1 164 ? -18.544 2.771 56.119 1.00 55.19 164 ASP A N 1
ATOM 1251 C CA . ASP A 1 164 ? -19.386 2.516 57.296 1.00 55.19 164 ASP A CA 1
ATOM 1252 C C . ASP A 1 164 ? -20.478 1.426 57.232 1.00 55.19 164 ASP A C 1
ATOM 1254 O O . ASP A 1 164 ? -21.564 1.605 56.682 1.00 55.19 164 ASP A O 1
ATOM 1258 N N . ILE A 1 165 ? -20.260 0.350 57.998 1.00 57.47 165 ILE A N 1
ATOM 1259 C CA . ILE A 1 165 ? -21.355 -0.425 58.593 1.00 57.47 165 ILE A CA 1
ATOM 1260 C C . ILE A 1 165 ? -22.001 0.479 59.654 1.00 57.47 165 ILE A C 1
ATOM 1262 O O . ILE A 1 165 ? -21.547 0.522 60.799 1.00 57.47 165 ILE A O 1
ATOM 1266 N N . GLN A 1 166 ? -23.049 1.221 59.289 1.00 53.81 166 GLN A N 1
ATOM 1267 C CA . GLN A 1 166 ? -23.939 1.808 60.288 1.00 53.81 166 GLN A CA 1
ATOM 1268 C C . GLN A 1 166 ? -24.759 0.684 60.924 1.00 53.81 166 GLN A C 1
ATOM 1270 O O . GLN A 1 166 ? -25.675 0.128 60.321 1.00 53.81 166 GLN A O 1
ATOM 1275 N N . VAL A 1 167 ? -24.388 0.323 62.152 1.00 58.44 167 VAL A N 1
ATOM 1276 C CA . VAL A 1 167 ? -25.203 -0.513 63.032 1.00 58.44 167 VAL A CA 1
ATOM 1277 C C . VAL A 1 167 ? -26.350 0.365 63.521 1.00 58.44 167 VAL A C 1
ATOM 1279 O O . VAL A 1 167 ? -26.181 1.169 64.434 1.00 58.44 167 VAL A O 1
ATOM 1282 N N . GLU A 1 168 ? -27.500 0.256 62.865 1.00 66.19 168 GLU A N 1
ATOM 1283 C CA . GLU A 1 168 ? -28.743 0.872 63.320 1.00 66.19 168 GLU A CA 1
ATOM 1284 C C . GLU A 1 168 ? -29.141 0.205 64.647 1.00 66.19 168 GLU A C 1
ATOM 1286 O O . GLU A 1 168 ? -29.463 -0.985 64.702 1.00 66.19 168 GLU A O 1
ATOM 1291 N N . SER A 1 169 ? -29.006 0.944 65.750 1.00 56.50 169 SER A N 1
ATOM 1292 C CA . SER A 1 169 ? -29.421 0.505 67.079 1.00 56.50 169 SER A CA 1
ATOM 1293 C C . SER A 1 169 ? -30.943 0.445 67.129 1.00 56.50 169 SER A C 1
ATOM 1295 O O . SER A 1 169 ? -31.612 1.475 67.082 1.00 56.50 169 SER A O 1
ATOM 1297 N N . LEU A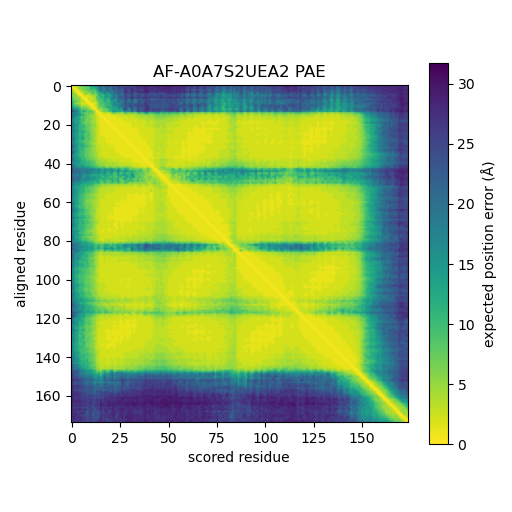 1 170 ? -31.468 -0.775 67.225 1.00 62.62 170 LEU A N 1
ATOM 1298 C CA . LEU A 1 170 ? -32.882 -1.075 67.407 1.00 62.62 170 LEU A CA 1
ATOM 1299 C C . LEU A 1 170 ? -33.310 -0.788 68.860 1.00 62.62 170 LEU A C 1
ATOM 1301 O O . LEU A 1 170 ? -33.584 -1.710 69.619 1.00 62.62 170 LEU A O 1
ATOM 1305 N N . ASP A 1 171 ? -33.346 0.485 69.239 1.00 64.38 171 ASP A N 1
ATOM 1306 C CA . ASP A 1 171 ? -34.042 0.979 70.430 1.00 64.38 171 ASP A CA 1
ATOM 1307 C C . ASP A 1 171 ? -35.128 1.931 69.929 1.00 64.38 171 ASP A C 1
ATOM 1309 O O . ASP A 1 171 ? -34.835 3.084 69.643 1.00 64.38 171 ASP A O 1
ATOM 1313 N N . ASP A 1 172 ? -36.331 1.397 69.689 1.00 62.06 172 ASP A N 1
ATOM 1314 C CA . ASP A 1 172 ? -37.629 2.090 69.803 1.00 62.06 172 ASP A CA 1
ATOM 1315 C C . ASP A 1 172 ? -38.729 1.269 69.105 1.00 62.06 172 ASP A C 1
ATOM 1317 O O . ASP A 1 172 ? -39.257 1.612 68.047 1.00 62.06 172 ASP A O 1
ATOM 1321 N N . ALA A 1 173 ? -39.106 0.153 69.728 1.00 55.56 173 ALA A N 1
ATOM 1322 C CA . ALA A 1 173 ? -40.411 -0.462 69.515 1.00 55.56 173 ALA A CA 1
ATOM 1323 C C . ALA A 1 173 ? -40.871 -1.150 70.809 1.00 55.56 173 ALA A C 1
ATOM 1325 O O . ALA A 1 173 ? -40.600 -2.327 71.013 1.00 55.56 173 ALA A O 1
ATOM 1326 N N . ILE A 1 174 ? -41.520 -0.336 71.653 1.00 52.19 174 ILE A N 1
ATOM 1327 C CA . ILE A 1 174 ? -42.719 -0.617 72.476 1.00 52.19 174 ILE A CA 1
ATOM 1328 C C . ILE A 1 174 ? -42.728 -1.923 73.282 1.00 52.19 174 ILE A C 1
ATOM 1330 O O . ILE A 1 174 ? -42.921 -3.006 72.687 1.00 52.19 174 ILE A O 1
#

Organism: NCBI:txid420275

Solvent-accessible surface area (backbone atoms only — not comparable to full-atom values): 9416 Å² total; per-residue (Å²): 132,88,78,70,61,55,67,64,58,52,65,74,68,36,74,61,55,54,44,41,51,52,28,25,54,25,15,46,49,23,21,51,46,25,48,51,50,39,60,66,42,51,36,93,78,35,36,79,78,60,31,68,68,27,45,55,39,24,54,50,42,26,52,54,13,49,52,44,29,52,54,30,49,51,54,53,49,39,46,72,73,58,79,63,55,60,64,68,59,56,51,53,51,27,49,53,46,24,55,52,27,52,50,43,37,62,58,30,48,28,90,74,20,70,19,40,60,96,44,69,44,30,55,27,37,50,50,30,24,52,37,26,45,52,52,37,50,55,51,49,51,53,52,51,56,56,54,59,59,52,66,60,55,68,64,59,69,75,64,70,84,74,74,75,88,77,79,80,75,92,79,85,79,133